Protein AF-A0A3M1PH53-F1 (afdb_monomer_lite)

Sequence (160 aa):
GQGLGVRGQAEAEQADSSFILHPSSLPSRTPRWRGITLLHELKHAGVPVAIASDNCRDPFYGFGDHDGLEVFTQGVRIAQLDAPYGDWSRVVTTTPADLMGLPDAGRIAPGLPADLILCKARYFSELLARPQGDRTVLRQGKPIDTTLPDYVELDDLLLK

Structure (mmCIF, N/CA/C/O backbone):
data_AF-A0A3M1PH53-F1
#
_entry.id   AF-A0A3M1PH53-F1
#
loop_
_atom_site.group_PDB
_atom_site.id
_atom_site.type_symbol
_atom_site.label_atom_id
_atom_site.label_alt_id
_atom_site.label_comp_id
_atom_site.label_asym_id
_atom_site.label_entity_id
_atom_site.label_seq_id
_atom_site.pdbx_PDB_ins_code
_atom_site.Cartn_x
_atom_site.Cartn_y
_atom_site.Cartn_z
_atom_site.occupancy
_atom_site.B_iso_or_equiv
_atom_site.auth_seq_id
_atom_site.auth_comp_id
_atom_site.auth_asym_id
_atom_site.auth_atom_id
_atom_site.pdbx_PDB_model_num
ATOM 1 N N . GLY A 1 1 ? 54.098 -38.939 -39.493 1.00 35.66 1 GLY A N 1
ATOM 2 C CA . GLY A 1 1 ? 53.786 -37.559 -39.096 1.00 35.66 1 GLY A CA 1
ATOM 3 C C . GLY A 1 1 ? 52.286 -37.409 -39.040 1.00 35.66 1 GLY A C 1
ATOM 4 O O . GLY A 1 1 ? 51.658 -37.845 -39.989 1.00 35.66 1 GLY A O 1
ATOM 5 N N . GLN A 1 2 ? 51.799 -36.800 -37.948 1.00 37.50 2 GLN A N 1
ATOM 6 C CA . GLN A 1 2 ? 50.425 -36.321 -37.683 1.00 37.50 2 GLN A CA 1
ATOM 7 C C . GLN A 1 2 ? 49.350 -37.431 -37.595 1.00 37.50 2 GLN A C 1
ATOM 9 O O . GLN A 1 2 ? 49.275 -38.285 -38.460 1.00 37.50 2 GLN A O 1
ATOM 14 N N . GLY A 1 3 ? 48.494 -37.549 -36.578 1.00 33.34 3 GLY A N 1
ATOM 15 C CA . GLY A 1 3 ? 48.138 -36.664 -35.468 1.00 33.34 3 GLY A CA 1
ATOM 16 C C . GLY A 1 3 ? 46.613 -36.720 -35.256 1.00 33.34 3 GLY A C 1
ATOM 17 O O . GLY A 1 3 ? 45.875 -36.464 -36.193 1.00 33.34 3 GLY A O 1
ATOM 18 N N . LEU A 1 4 ? 46.206 -37.112 -34.043 1.00 38.28 4 LEU A N 1
ATOM 19 C CA . LEU A 1 4 ? 44.900 -37.075 -33.349 1.00 38.28 4 LEU A CA 1
ATOM 20 C C . LEU A 1 4 ? 43.808 -36.109 -33.894 1.00 38.28 4 LEU A C 1
ATOM 22 O O . LEU A 1 4 ? 44.128 -35.052 -34.410 1.00 38.28 4 LEU A O 1
ATOM 26 N N . GLY A 1 5 ? 42.502 -36.313 -33.679 1.00 32.59 5 GLY A N 1
ATOM 27 C CA . GLY A 1 5 ? 41.834 -37.229 -32.759 1.00 32.59 5 GLY A CA 1
ATOM 28 C C . GLY A 1 5 ? 40.306 -37.058 -32.714 1.00 32.59 5 GLY A C 1
ATOM 29 O O . GLY A 1 5 ? 39.713 -36.243 -33.413 1.00 32.59 5 GLY A O 1
ATOM 30 N N . VAL A 1 6 ? 39.697 -37.880 -31.860 1.00 44.44 6 VAL A N 1
ATOM 31 C CA . VAL A 1 6 ? 38.268 -37.936 -31.527 1.00 44.44 6 VAL A CA 1
ATOM 32 C C . VAL A 1 6 ? 37.970 -36.986 -30.364 1.00 44.44 6 VAL A C 1
ATOM 34 O O . VAL A 1 6 ? 38.573 -37.159 -29.308 1.00 44.44 6 VAL A O 1
ATOM 37 N N . ARG A 1 7 ? 37.020 -36.053 -30.532 1.00 38.09 7 ARG A N 1
ATOM 38 C CA . ARG A 1 7 ? 36.151 -35.419 -29.505 1.00 38.09 7 ARG A CA 1
ATOM 39 C C . ARG A 1 7 ? 34.924 -34.889 -30.274 1.00 38.09 7 ARG A C 1
ATOM 41 O O . ARG A 1 7 ? 35.113 -34.296 -31.322 1.00 38.09 7 ARG A O 1
ATOM 48 N N . GLY A 1 8 ? 33.660 -35.140 -29.946 1.00 32.56 8 GLY A N 1
ATOM 49 C CA . GLY A 1 8 ? 33.058 -35.351 -28.641 1.00 32.56 8 GLY A CA 1
ATOM 50 C C . GLY A 1 8 ? 32.537 -34.014 -28.110 1.00 32.56 8 GLY A C 1
ATOM 51 O O . GLY A 1 8 ? 33.353 -33.178 -27.750 1.00 32.56 8 GLY A O 1
ATOM 52 N N . GLN A 1 9 ? 31.206 -33.922 -27.991 1.00 31.78 9 GLN A N 1
ATOM 53 C CA . GLN A 1 9 ? 30.419 -33.018 -27.133 1.00 31.78 9 GLN A CA 1
ATOM 54 C C . GLN A 1 9 ? 29.822 -31.740 -27.759 1.00 31.78 9 GLN A C 1
ATOM 56 O O . GLN A 1 9 ? 30.506 -30.780 -28.077 1.00 31.78 9 GLN A O 1
ATOM 61 N N . ALA A 1 10 ? 28.491 -31.809 -27.899 1.00 36.84 10 ALA A N 1
ATOM 62 C CA . ALA A 1 10 ? 27.471 -30.793 -27.636 1.00 36.84 10 ALA A CA 1
ATOM 63 C C . ALA A 1 10 ? 27.930 -29.333 -27.463 1.00 36.84 10 ALA A C 1
ATOM 65 O O . ALA A 1 10 ? 28.360 -28.932 -26.387 1.00 36.84 10 ALA A O 1
ATOM 66 N N . GLU A 1 11 ? 27.673 -28.510 -28.479 1.00 33.53 11 GLU A N 1
ATOM 67 C CA . GLU A 1 11 ? 27.513 -27.065 -28.317 1.00 33.53 11 GLU A CA 1
ATOM 68 C C . GLU A 1 11 ? 26.026 -26.765 -28.106 1.00 33.53 11 GLU A C 1
ATOM 70 O O . GLU A 1 11 ? 25.252 -26.582 -29.043 1.00 33.53 11 GLU A O 1
ATOM 75 N N . ALA A 1 12 ? 25.615 -26.775 -26.844 1.00 44.19 12 ALA A N 1
ATOM 76 C CA . ALA A 1 12 ? 24.339 -26.233 -26.403 1.00 44.19 12 ALA A CA 1
ATOM 77 C C . ALA A 1 12 ? 24.542 -25.562 -25.045 1.00 44.19 12 ALA A C 1
ATOM 79 O O . ALA A 1 12 ? 23.951 -25.981 -24.060 1.00 44.19 12 ALA A O 1
ATOM 80 N N . GLU A 1 13 ? 25.408 -24.550 -24.973 1.00 43.41 13 GLU A N 1
ATOM 81 C CA . GLU A 1 13 ? 25.485 -23.705 -23.781 1.00 43.41 13 GLU A CA 1
ATOM 82 C C . GLU A 1 13 ? 26.158 -22.362 -24.075 1.00 43.41 13 GLU A C 1
ATOM 84 O O . GLU A 1 13 ? 27.363 -22.194 -23.929 1.00 43.41 13 GLU A O 1
ATOM 89 N N . GLN A 1 14 ? 25.355 -21.379 -24.476 1.00 36.16 14 GLN A N 1
ATOM 90 C CA . GLN A 1 14 ? 25.604 -19.993 -24.087 1.00 36.16 14 GLN A CA 1
ATOM 91 C C . GLN A 1 14 ? 24.271 -19.239 -24.105 1.00 36.16 14 GLN A C 1
ATOM 93 O O . GLN A 1 14 ? 24.007 -18.389 -24.952 1.00 36.16 14 GLN A O 1
ATOM 98 N N . ALA A 1 15 ? 23.379 -19.612 -23.184 1.00 36.66 15 ALA A N 1
ATOM 99 C CA . ALA A 1 15 ? 22.303 -18.712 -22.804 1.00 36.66 15 ALA A CA 1
ATOM 100 C C . ALA A 1 15 ? 22.958 -17.512 -22.114 1.00 36.66 15 ALA A C 1
ATOM 102 O O . ALA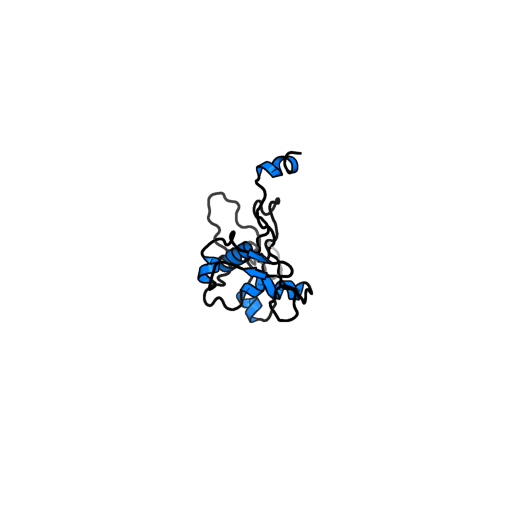 A 1 15 ? 23.683 -17.667 -21.133 1.00 36.66 15 ALA A O 1
ATOM 103 N N . ASP A 1 16 ? 22.757 -16.336 -22.696 1.00 39.97 16 ASP A N 1
ATOM 104 C CA . ASP A 1 16 ? 23.278 -15.066 -22.223 1.00 39.97 16 ASP A CA 1
ATOM 105 C C . ASP A 1 16 ? 22.851 -14.819 -20.765 1.00 39.97 16 ASP A C 1
ATOM 107 O O . ASP A 1 16 ? 21.712 -14.463 -20.460 1.00 39.97 16 ASP A O 1
ATOM 111 N N . SER A 1 17 ? 23.788 -15.033 -19.843 1.00 35.91 17 SER A N 1
ATOM 112 C CA . SER A 1 17 ? 23.636 -14.800 -18.406 1.00 35.91 17 SER A CA 1
ATOM 113 C C . SER A 1 17 ? 23.524 -13.309 -18.045 1.00 35.91 17 SER A C 1
ATOM 115 O O . SER A 1 17 ? 23.459 -12.971 -16.863 1.00 35.91 17 SER A O 1
ATOM 117 N N . SER A 1 18 ? 23.460 -12.405 -19.032 1.00 38.91 18 SER A N 1
ATOM 118 C CA . SER A 1 18 ? 23.143 -10.987 -18.824 1.00 38.91 18 SER A CA 1
ATOM 119 C C . SER A 1 18 ? 21.687 -10.735 -18.405 1.00 38.91 18 SER A C 1
ATOM 121 O O . SER A 1 18 ? 21.358 -9.636 -17.961 1.00 38.91 18 SER A O 1
ATOM 123 N N . PHE A 1 19 ? 20.816 -11.747 -18.479 1.00 39.31 19 PHE A N 1
ATOM 124 C CA . PHE A 1 19 ? 19.389 -11.592 -18.187 1.00 39.31 19 PHE A CA 1
ATOM 125 C C . PHE A 1 19 ? 19.052 -11.455 -16.687 1.00 39.31 19 PHE A C 1
ATOM 127 O O . PHE A 1 19 ? 17.947 -11.031 -16.358 1.00 39.31 19 PHE A O 1
ATOM 134 N N . ILE A 1 20 ? 19.968 -11.795 -15.765 1.00 44.81 20 ILE A N 1
ATOM 135 C CA . ILE A 1 20 ? 19.650 -11.876 -14.319 1.00 44.81 20 ILE A CA 1
ATOM 136 C C . ILE A 1 20 ? 20.510 -10.970 -13.416 1.00 44.81 20 ILE A C 1
ATOM 138 O O . ILE A 1 20 ? 20.215 -10.854 -12.230 1.00 44.81 20 ILE A O 1
ATOM 142 N N . LEU A 1 21 ? 21.508 -10.233 -13.915 1.00 38.97 21 LEU A N 1
ATOM 143 C CA . LEU A 1 21 ? 22.378 -9.442 -13.028 1.00 38.97 21 LEU A CA 1
ATOM 144 C C . LEU A 1 21 ? 22.401 -7.937 -13.343 1.00 38.97 21 LEU A C 1
ATOM 146 O O . LEU A 1 21 ? 22.989 -7.493 -14.322 1.00 38.97 21 LEU A O 1
ATOM 150 N N . HIS A 1 22 ? 21.835 -7.189 -12.386 1.00 45.12 22 HIS A N 1
ATOM 151 C CA . HIS A 1 22 ? 22.131 -5.804 -12.000 1.00 45.12 22 HIS A CA 1
ATOM 152 C C . HIS A 1 22 ? 21.752 -4.686 -13.004 1.00 45.12 22 HIS A C 1
ATOM 154 O O . HIS A 1 22 ? 22.420 -4.515 -14.026 1.00 45.12 22 HIS A O 1
ATOM 160 N N . PRO A 1 23 ? 20.769 -3.806 -12.702 1.00 51.25 23 PRO A N 1
ATOM 161 C CA . PRO A 1 23 ? 20.683 -2.525 -13.395 1.00 51.25 23 PRO A CA 1
ATOM 162 C C . PRO A 1 23 ? 21.978 -1.754 -13.117 1.00 51.25 23 PRO A C 1
ATOM 164 O O . PRO A 1 23 ? 22.344 -1.487 -11.975 1.00 51.25 23 PRO A O 1
ATOM 167 N N . SER A 1 24 ? 22.726 -1.482 -14.179 1.00 51.22 24 SER A N 1
ATOM 168 C CA . SER A 1 24 ? 24.026 -0.819 -14.166 1.00 51.22 24 SER A CA 1
ATOM 169 C C . SER A 1 24 ? 24.042 0.421 -13.263 1.00 51.22 24 SER A C 1
ATOM 171 O O . SER A 1 24 ? 23.353 1.395 -13.556 1.00 51.22 24 SER A O 1
ATOM 173 N N . SER A 1 25 ? 24.904 0.428 -12.246 1.00 51.78 25 SER A N 1
ATOM 174 C CA . SER A 1 25 ? 25.258 1.589 -11.413 1.00 51.78 25 SER A CA 1
ATOM 175 C C . SER A 1 25 ? 26.095 2.642 -12.160 1.00 51.78 25 SER A C 1
ATOM 177 O O . SER A 1 25 ? 26.820 3.424 -11.550 1.00 51.78 25 SER A O 1
ATOM 179 N N . LEU A 1 26 ? 26.029 2.673 -13.496 1.00 57.78 26 LEU A N 1
ATOM 180 C CA . LEU A 1 26 ? 26.752 3.654 -14.296 1.00 57.78 26 LEU A CA 1
ATOM 181 C C . LEU A 1 26 ? 26.057 5.015 -14.130 1.00 57.78 26 LEU A C 1
ATOM 183 O O . LEU A 1 26 ? 24.906 5.142 -14.555 1.00 57.78 26 LEU A O 1
ATOM 187 N N . PRO A 1 27 ? 26.730 6.037 -13.570 1.00 58.09 27 PRO A N 1
ATOM 188 C CA . PRO A 1 27 ? 26.114 7.279 -13.080 1.00 58.09 27 PRO A CA 1
ATOM 189 C C . PRO A 1 27 ? 25.571 8.225 -14.174 1.00 58.09 27 PRO A C 1
ATOM 191 O O . PRO A 1 27 ? 25.493 9.435 -13.984 1.00 58.09 27 PRO A O 1
ATOM 194 N N . SER A 1 28 ? 25.225 7.725 -15.364 1.00 74.38 28 SER A N 1
ATOM 195 C CA . SER A 1 28 ? 24.843 8.563 -16.515 1.00 74.38 28 SER A CA 1
ATOM 196 C C . SER A 1 28 ? 23.953 7.864 -17.547 1.00 74.38 28 SER A C 1
ATOM 198 O O . SER A 1 28 ? 23.834 8.340 -18.677 1.00 74.38 28 SER A O 1
ATOM 200 N N . ARG A 1 29 ? 23.343 6.719 -17.220 1.00 74.12 29 ARG A N 1
ATOM 201 C CA . ARG A 1 29 ? 22.420 6.035 -18.138 1.00 74.12 29 ARG A CA 1
ATOM 202 C C . ARG A 1 29 ? 21.089 5.795 -17.451 1.00 74.12 29 ARG A C 1
ATOM 204 O O . ARG A 1 29 ? 21.042 5.196 -16.385 1.00 74.12 29 ARG A O 1
ATOM 211 N N . THR A 1 30 ? 20.004 6.221 -18.091 1.00 72.62 30 THR A N 1
ATOM 212 C CA . THR A 1 30 ? 18.656 5.837 -17.674 1.00 72.62 30 THR A CA 1
ATOM 213 C C . THR A 1 30 ? 18.509 4.317 -17.810 1.00 72.62 30 THR A C 1
ATOM 215 O O . THR A 1 30 ? 18.771 3.788 -18.900 1.00 72.62 30 THR A O 1
ATOM 218 N N . PRO A 1 31 ? 18.100 3.599 -16.750 1.00 70.12 31 PRO A N 1
ATOM 219 C CA . PRO A 1 31 ? 17.782 2.180 -16.838 1.00 70.12 31 PRO A CA 1
ATOM 220 C C . PRO A 1 31 ? 16.728 1.923 -17.920 1.00 70.12 31 PRO A C 1
ATOM 222 O O . PRO A 1 31 ? 15.751 2.660 -18.041 1.00 70.12 31 PRO A O 1
ATOM 225 N N . ARG A 1 32 ? 16.945 0.889 -18.740 1.00 81.19 32 ARG A N 1
ATOM 226 C CA . ARG A 1 32 ? 16.065 0.567 -19.878 1.00 81.19 32 ARG A CA 1
ATOM 227 C C . ARG A 1 32 ? 14.970 -0.443 -19.541 1.00 81.19 32 ARG A C 1
ATOM 229 O O . ARG A 1 32 ? 13.940 -0.457 -20.205 1.00 81.19 32 ARG A O 1
ATOM 236 N N . TRP A 1 33 ? 15.193 -1.284 -18.536 1.00 86.69 33 TRP A N 1
ATOM 237 C CA . TRP A 1 33 ? 14.268 -2.332 -18.112 1.00 86.69 33 TRP A CA 1
ATOM 238 C C . TRP A 1 33 ? 13.643 -1.972 -16.762 1.00 86.69 33 TRP A C 1
ATOM 240 O O . TRP A 1 33 ? 14.324 -1.416 -15.904 1.00 86.69 33 TRP A O 1
ATOM 250 N N . ARG A 1 34 ? 12.349 -2.279 -16.581 1.00 89.44 34 ARG A N 1
ATOM 251 C CA . ARG A 1 34 ? 11.616 -1.989 -15.336 1.00 89.44 34 ARG A CA 1
ATOM 252 C C . ARG A 1 34 ? 11.936 -2.964 -14.198 1.00 89.44 34 ARG A C 1
ATOM 254 O O . ARG A 1 34 ? 11.792 -2.580 -13.048 1.00 89.44 34 ARG A O 1
ATOM 261 N N . GLY A 1 35 ? 12.358 -4.194 -14.508 1.00 91.56 35 GLY A N 1
ATOM 262 C CA . GLY A 1 35 ? 12.846 -5.155 -13.508 1.00 91.56 35 GLY A CA 1
ATOM 263 C C . GLY A 1 35 ? 11.794 -5.744 -12.557 1.00 91.56 35 GLY A C 1
ATOM 264 O O . GLY A 1 35 ? 12.164 -6.260 -11.512 1.00 91.56 35 GLY A O 1
ATOM 265 N N . ILE A 1 36 ? 10.501 -5.676 -12.893 1.00 95.19 36 ILE A N 1
ATOM 266 C CA . ILE A 1 36 ? 9.416 -6.291 -12.107 1.00 95.19 36 ILE A CA 1
ATOM 267 C C . ILE A 1 36 ? 8.936 -7.607 -12.730 1.00 95.19 36 ILE A C 1
ATOM 269 O O . ILE A 1 36 ? 9.156 -7.860 -13.915 1.00 95.19 36 ILE A O 1
ATOM 273 N N . THR A 1 37 ? 8.254 -8.431 -11.931 1.00 95.62 37 THR A N 1
ATOM 274 C CA . THR A 1 37 ? 7.674 -9.707 -12.382 1.00 95.62 37 THR A CA 1
ATOM 275 C C . THR A 1 37 ? 6.433 -9.526 -13.279 1.00 95.62 37 THR A C 1
ATOM 277 O O . THR A 1 37 ? 5.941 -8.416 -13.484 1.00 95.62 37 THR A O 1
ATOM 280 N N . LEU A 1 38 ? 5.920 -10.635 -13.815 1.00 96.25 38 LEU A N 1
ATOM 281 C CA . LEU A 1 38 ? 4.835 -10.714 -14.802 1.00 96.25 38 LEU A CA 1
ATOM 282 C C . LEU A 1 38 ? 3.437 -10.637 -14.149 1.00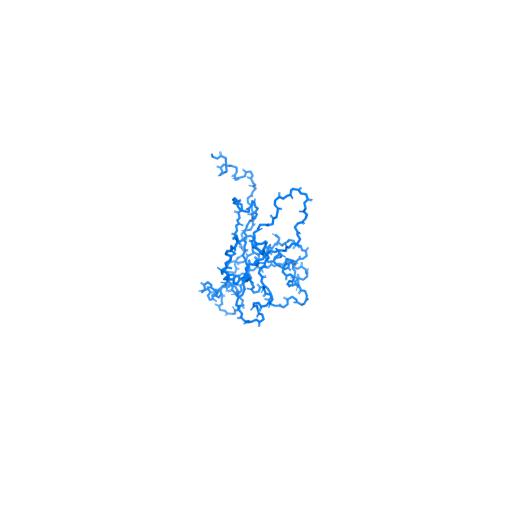 96.25 38 LEU A C 1
ATOM 284 O O . LEU A 1 38 ? 2.712 -11.631 -14.079 1.00 96.25 38 LEU A O 1
ATOM 288 N N . LEU A 1 39 ? 3.066 -9.474 -13.596 1.00 96.25 39 LEU A N 1
ATOM 289 C CA . LEU A 1 39 ? 1.824 -9.319 -12.815 1.00 96.25 39 LEU A CA 1
ATOM 290 C C . LEU A 1 39 ? 0.556 -9.664 -13.617 1.00 96.25 39 LEU A C 1
ATOM 292 O O . LEU A 1 39 ? -0.330 -10.338 -13.088 1.00 96.25 39 LEU A O 1
ATOM 296 N N . HIS A 1 40 ? 0.450 -9.198 -14.866 1.00 95.00 40 HIS A N 1
ATOM 297 C CA . HIS A 1 40 ? -0.733 -9.422 -15.709 1.00 95.00 40 HIS A CA 1
ATOM 298 C C . HIS A 1 40 ? -0.901 -10.902 -16.051 1.00 95.00 40 HIS A C 1
ATOM 300 O O . HIS A 1 40 ? -1.998 -11.446 -15.937 1.00 95.00 40 HIS A O 1
ATOM 306 N N . GLU A 1 41 ? 0.191 -11.563 -16.414 1.00 97.19 41 GLU A N 1
ATOM 307 C CA . GLU A 1 41 ? 0.232 -12.968 -16.801 1.00 97.19 41 GLU A CA 1
ATOM 308 C C . GLU A 1 41 ? -0.078 -13.879 -15.614 1.00 97.19 41 GLU A C 1
ATOM 310 O O . GLU A 1 41 ? -0.902 -14.785 -15.735 1.00 97.19 41 GLU A O 1
ATOM 315 N N . LEU A 1 42 ? 0.517 -13.606 -14.448 1.00 97.88 42 LEU A N 1
ATOM 316 C CA . LEU A 1 42 ? 0.238 -14.346 -13.216 1.00 97.88 42 LEU A CA 1
ATOM 317 C C . LEU A 1 42 ? -1.237 -14.226 -12.825 1.00 97.88 42 LEU A C 1
ATOM 319 O O . LEU A 1 42 ? -1.891 -15.236 -12.561 1.00 97.88 42 LEU A O 1
ATOM 323 N N . LYS A 1 43 ? -1.789 -13.009 -12.866 1.00 94.69 43 LYS A N 1
ATOM 324 C CA . LYS A 1 43 ? -3.209 -12.785 -12.590 1.00 94.69 43 LYS A CA 1
ATOM 325 C C . LYS A 1 43 ? -4.110 -13.488 -13.608 1.00 94.69 43 LYS A C 1
ATOM 327 O O . LYS A 1 43 ? -5.103 -14.092 -13.211 1.00 94.69 43 LYS A O 1
ATOM 332 N N . HIS A 1 44 ? -3.769 -13.451 -14.898 1.00 95.25 44 HIS A N 1
ATOM 333 C CA . HIS A 1 44 ? -4.512 -14.157 -15.948 1.00 95.25 44 HIS A CA 1
ATOM 334 C C . HIS A 1 44 ? -4.481 -15.681 -15.755 1.00 95.25 44 HIS A C 1
ATOM 336 O O . HIS A 1 44 ? -5.480 -16.353 -15.999 1.00 95.25 44 HIS A O 1
ATOM 342 N N . ALA A 1 45 ? -3.369 -16.216 -15.248 1.00 98.12 45 ALA A N 1
ATOM 343 C CA . ALA A 1 45 ? -3.221 -17.622 -14.884 1.00 98.12 45 ALA A CA 1
ATOM 344 C C . ALA A 1 45 ? -3.910 -18.002 -13.555 1.00 98.12 45 ALA A C 1
ATOM 346 O O . ALA A 1 45 ? -3.838 -19.157 -13.139 1.00 98.12 45 ALA A O 1
ATOM 347 N N . GLY A 1 46 ? -4.568 -17.057 -12.874 1.00 96.88 46 GLY A N 1
ATOM 348 C CA . GLY A 1 46 ? -5.240 -17.295 -11.595 1.00 96.88 46 GLY A CA 1
ATOM 349 C C . GLY A 1 46 ? -4.296 -17.377 -10.391 1.00 96.88 46 GLY A C 1
ATOM 350 O O . GLY A 1 46 ? -4.712 -17.826 -9.324 1.00 96.88 46 GLY A O 1
ATOM 351 N N . VAL A 1 47 ? -3.041 -16.945 -10.535 1.00 98.19 47 VAL A N 1
ATOM 352 C CA . VAL A 1 47 ? -2.077 -16.890 -9.432 1.00 98.19 47 VAL A CA 1
ATOM 353 C C . VAL A 1 47 ? -2.320 -15.617 -8.610 1.00 98.19 47 VAL A C 1
ATOM 355 O O . VAL A 1 47 ? -2.325 -14.521 -9.178 1.00 98.19 47 VAL A O 1
ATOM 358 N N . PRO A 1 48 ? -2.505 -15.715 -7.278 1.00 97.69 48 PRO A N 1
ATOM 359 C CA . PRO A 1 48 ? -2.607 -14.539 -6.421 1.00 97.69 48 PRO A CA 1
ATOM 360 C C . PRO A 1 48 ? -1.340 -13.679 -6.493 1.00 97.69 48 PRO A C 1
ATOM 362 O O . PRO A 1 48 ? -0.230 -14.181 -6.333 1.00 97.69 48 PRO A O 1
ATOM 365 N N . VAL A 1 49 ? -1.513 -12.372 -6.697 1.00 97.50 49 VAL A N 1
ATOM 366 C CA . VAL A 1 49 ? -0.417 -11.395 -6.773 1.00 97.50 49 VAL A CA 1
ATOM 367 C C . VAL A 1 49 ? -0.595 -10.288 -5.737 1.00 97.50 49 VAL A C 1
ATOM 369 O O . VAL A 1 49 ? -1.697 -9.767 -5.54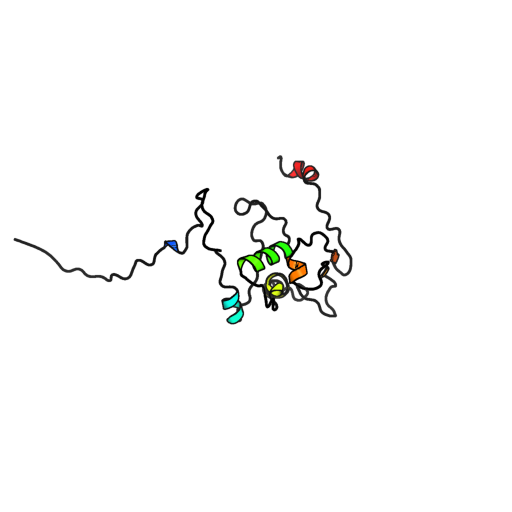9 1.00 97.50 49 VAL A O 1
ATOM 372 N N . ALA A 1 50 ? 0.504 -9.918 -5.084 1.00 98.00 50 ALA A N 1
ATOM 373 C CA . ALA A 1 50 ? 0.569 -8.828 -4.119 1.00 98.00 50 ALA A CA 1
ATOM 374 C C . ALA A 1 50 ? 1.789 -7.935 -4.391 1.00 98.00 50 ALA A C 1
ATOM 376 O O . ALA A 1 50 ? 2.783 -8.398 -4.952 1.00 98.00 50 ALA A O 1
ATOM 377 N N . ILE A 1 51 ? 1.700 -6.662 -4.003 1.00 97.56 51 ILE A N 1
ATOM 378 C CA . ILE A 1 51 ? 2.798 -5.685 -4.078 1.00 97.56 51 ILE A CA 1
ATOM 379 C C . ILE A 1 51 ? 3.077 -5.184 -2.658 1.00 97.56 51 ILE A C 1
ATOM 381 O O . ILE A 1 51 ? 2.141 -4.907 -1.910 1.00 97.56 51 ILE A O 1
ATOM 385 N N . ALA A 1 52 ? 4.352 -5.059 -2.294 1.00 95.81 52 ALA A N 1
ATOM 386 C CA . ALA A 1 52 ? 4.804 -4.573 -0.993 1.00 95.81 52 ALA A CA 1
ATOM 387 C C . ALA A 1 52 ? 5.932 -3.542 -1.163 1.00 95.81 52 ALA A C 1
ATOM 389 O O . ALA A 1 52 ? 6.549 -3.481 -2.225 1.00 95.81 52 ALA A O 1
ATOM 390 N N . SER A 1 53 ? 6.195 -2.744 -0.122 1.00 93.75 53 SER A N 1
ATOM 391 C CA . SER A 1 53 ? 7.320 -1.793 -0.098 1.00 93.75 53 SER A CA 1
ATOM 392 C C . SER A 1 53 ? 8.682 -2.482 -0.100 1.00 93.75 53 SER A C 1
ATOM 394 O O . SER A 1 53 ? 9.656 -1.883 -0.533 1.00 93.75 53 SER A O 1
ATOM 396 N N . ASP A 1 54 ? 8.734 -3.720 0.402 1.00 93.62 54 ASP A N 1
ATOM 397 C CA . ASP A 1 54 ? 9.962 -4.427 0.764 1.00 93.62 54 ASP A CA 1
ATOM 398 C C . ASP A 1 54 ? 10.735 -3.658 1.849 1.00 93.62 54 ASP A C 1
ATOM 400 O O . ASP A 1 54 ? 10.353 -3.688 3.023 1.00 93.62 54 ASP A O 1
ATOM 404 N N . ASN A 1 55 ? 11.738 -2.883 1.450 1.00 92.56 55 ASN A N 1
ATOM 405 C CA . ASN A 1 55 ? 12.636 -2.148 2.327 1.00 92.56 55 ASN A CA 1
ATOM 406 C C . ASN A 1 55 ? 12.146 -0.717 2.606 1.00 92.56 55 ASN A C 1
ATOM 408 O O . ASN A 1 55 ? 11.473 -0.087 1.792 1.00 92.56 55 ASN A O 1
ATOM 412 N N . CYS A 1 56 ? 12.516 -0.174 3.764 1.00 91.94 56 CYS A N 1
ATOM 413 C CA . CYS A 1 56 ? 12.226 1.207 4.139 1.00 91.94 56 CYS A CA 1
ATOM 414 C C . CYS A 1 56 ? 13.422 1.775 4.901 1.00 91.94 56 CYS A C 1
ATOM 416 O O . CYS A 1 56 ? 13.757 1.284 5.980 1.00 91.94 56 CYS A O 1
ATOM 418 N N . ARG A 1 57 ? 14.059 2.798 4.324 1.00 89.62 57 ARG A N 1
ATOM 419 C CA . ARG A 1 57 ? 15.225 3.503 4.878 1.00 89.62 57 ARG A CA 1
ATOM 420 C C . ARG A 1 57 ? 16.332 2.567 5.380 1.00 89.62 57 ARG A C 1
ATOM 422 O O . ARG A 1 57 ? 16.842 2.731 6.487 1.00 89.62 57 ARG A O 1
ATOM 429 N N . ASP A 1 58 ? 16.731 1.617 4.542 1.00 89.50 58 ASP A N 1
ATOM 430 C CA . ASP A 1 58 ? 17.791 0.649 4.834 1.00 89.50 58 ASP A CA 1
ATOM 431 C C . ASP A 1 58 ? 18.891 0.641 3.740 1.00 89.50 58 ASP A C 1
ATOM 433 O O . ASP A 1 58 ? 18.818 1.430 2.791 1.00 89.50 58 ASP A O 1
ATOM 437 N N . PRO A 1 59 ? 19.944 -0.200 3.849 1.00 92.19 59 PRO A N 1
ATOM 438 C CA . PRO A 1 59 ? 21.036 -0.239 2.870 1.00 92.19 59 PRO A CA 1
ATOM 439 C C . PRO A 1 59 ? 20.639 -0.584 1.424 1.00 92.19 59 PRO A C 1
ATOM 441 O O . PRO A 1 59 ? 21.428 -0.321 0.515 1.00 92.19 59 PRO A O 1
ATOM 444 N N . PHE A 1 60 ? 19.465 -1.179 1.196 1.00 90.31 60 PHE A N 1
ATOM 445 C CA . PHE A 1 60 ? 18.966 -1.553 -0.131 1.00 90.31 60 PHE A CA 1
ATOM 446 C C . PHE A 1 60 ? 17.998 -0.508 -0.693 1.00 90.31 60 PHE A C 1
ATOM 448 O O . PHE A 1 60 ? 17.982 -0.275 -1.905 1.00 90.31 60 PHE A O 1
ATOM 455 N N . TYR A 1 61 ? 17.235 0.160 0.177 1.00 90.38 61 TYR A N 1
ATOM 456 C CA . TYR A 1 61 ? 16.314 1.231 -0.196 1.00 90.38 61 TYR A CA 1
ATOM 457 C C . TYR A 1 61 ? 16.353 2.371 0.827 1.00 90.38 61 TYR A C 1
ATOM 459 O O . TYR A 1 61 ? 15.727 2.320 1.882 1.00 90.38 61 TYR A O 1
ATOM 467 N N . GLY A 1 62 ? 17.075 3.445 0.495 1.00 89.56 62 GLY A N 1
ATOM 468 C CA . GLY A 1 62 ? 17.309 4.582 1.396 1.00 89.56 62 GLY A CA 1
ATOM 469 C C . GLY A 1 62 ? 16.106 5.505 1.641 1.00 89.56 62 GLY A C 1
ATOM 470 O O . GLY A 1 62 ? 16.268 6.541 2.284 1.00 89.56 62 GLY A O 1
ATOM 471 N N . PHE A 1 63 ? 14.919 5.168 1.131 1.00 90.25 63 PHE A N 1
ATOM 472 C CA . PHE A 1 63 ? 13.708 5.994 1.198 1.00 90.25 63 PHE A CA 1
ATOM 473 C C . PHE A 1 63 ? 12.522 5.198 1.769 1.00 90.25 63 PHE A C 1
ATOM 475 O O . PHE A 1 63 ? 12.676 4.037 2.140 1.00 90.25 63 PHE A O 1
ATOM 482 N N . GLY A 1 64 ? 11.344 5.823 1.831 1.00 87.81 64 GLY A N 1
ATOM 483 C CA . GLY A 1 64 ? 10.089 5.191 2.247 1.00 87.81 64 GLY A CA 1
ATOM 484 C C . GLY A 1 64 ? 9.620 5.585 3.648 1.00 87.81 64 GLY A C 1
ATOM 485 O O . GLY A 1 64 ? 10.409 6.006 4.497 1.00 87.81 64 GLY A O 1
ATOM 486 N N . ASP A 1 65 ? 8.312 5.449 3.863 1.00 88.81 65 ASP A N 1
ATOM 487 C CA . ASP A 1 65 ? 7.606 5.734 5.120 1.00 88.81 65 ASP A CA 1
ATOM 488 C C . ASP A 1 65 ? 6.516 4.686 5.447 1.00 88.81 65 ASP A C 1
ATOM 490 O O . ASP A 1 65 ? 5.670 4.899 6.314 1.00 88.81 65 ASP A O 1
ATOM 494 N N . HIS A 1 66 ? 6.553 3.534 4.766 1.00 91.69 66 HIS A N 1
ATOM 495 C CA . HIS A 1 66 ? 5.563 2.453 4.850 1.00 91.69 66 HIS A CA 1
ATOM 496 C C . HIS A 1 66 ? 4.144 2.803 4.350 1.00 91.69 66 HIS A C 1
ATOM 498 O O . HIS A 1 66 ? 3.183 2.103 4.692 1.00 91.69 66 HIS A O 1
ATOM 504 N N . ASP A 1 67 ? 3.973 3.822 3.500 1.00 93.50 67 ASP A N 1
ATOM 505 C CA . ASP A 1 67 ? 2.675 4.120 2.885 1.00 93.50 67 ASP A CA 1
ATOM 506 C C . ASP A 1 67 ? 2.295 3.112 1.776 1.00 93.50 67 ASP A C 1
ATOM 508 O O . ASP A 1 67 ? 2.732 3.181 0.625 1.00 93.50 67 ASP A O 1
ATOM 512 N N . GLY A 1 68 ? 1.392 2.182 2.097 1.00 94.62 68 GLY A N 1
ATOM 513 C CA . GLY A 1 68 ? 0.883 1.193 1.138 1.00 94.62 68 GLY A CA 1
ATOM 514 C C . GLY A 1 68 ? 0.152 1.787 -0.079 1.00 94.62 68 GLY A C 1
ATOM 515 O O . GLY A 1 68 ? 0.127 1.161 -1.144 1.00 94.62 68 GLY A O 1
ATOM 516 N N . LEU A 1 69 ? -0.423 2.991 0.027 1.00 95.56 69 LEU A N 1
ATOM 517 C CA . LEU A 1 69 ? -1.046 3.666 -1.117 1.00 95.56 69 LEU A CA 1
ATOM 518 C C . LEU A 1 69 ? 0.011 4.264 -2.054 1.00 95.56 69 LEU A C 1
ATOM 520 O O . LEU A 1 69 ? -0.191 4.280 -3.275 1.00 95.56 69 LEU A O 1
ATOM 524 N N . GLU A 1 70 ? 1.146 4.708 -1.512 1.00 95.00 70 GLU A N 1
ATOM 525 C CA . GLU A 1 70 ? 2.300 5.085 -2.327 1.00 95.00 70 GLU A CA 1
ATOM 526 C C . GLU A 1 70 ? 2.819 3.869 -3.101 1.00 95.00 70 GLU A C 1
ATOM 528 O O . GLU A 1 70 ? 2.930 3.928 -4.329 1.00 95.00 70 GLU A O 1
ATOM 533 N N . VAL A 1 71 ? 3.028 2.743 -2.410 1.00 96.25 71 VAL A N 1
ATOM 534 C CA . VAL A 1 71 ? 3.459 1.469 -3.014 1.00 96.25 71 VAL A CA 1
ATOM 535 C C . VAL A 1 71 ? 2.524 1.056 -4.153 1.00 96.25 71 VAL A C 1
ATOM 537 O O . VAL A 1 71 ? 2.978 0.729 -5.252 1.00 96.25 71 VAL A O 1
ATOM 540 N N . PHE A 1 72 ? 1.208 1.130 -3.936 1.00 96.38 72 PHE A N 1
ATOM 541 C CA . PHE A 1 72 ? 0.229 0.857 -4.988 1.00 96.38 72 PHE A CA 1
ATOM 542 C C . PHE A 1 72 ? 0.361 1.822 -6.169 1.00 96.38 72 PHE A C 1
ATOM 544 O O . PHE A 1 72 ? 0.368 1.393 -7.322 1.00 96.38 72 PHE A O 1
ATOM 551 N N . THR A 1 73 ? 0.505 3.119 -5.900 1.00 95.94 73 THR A N 1
ATOM 552 C CA . THR A 1 73 ? 0.639 4.148 -6.940 1.00 95.94 73 THR A CA 1
ATOM 553 C C . THR A 1 73 ? 1.882 3.925 -7.801 1.00 95.94 73 THR A C 1
ATOM 555 O O . THR A 1 73 ? 1.814 4.033 -9.030 1.00 95.94 73 THR A O 1
ATOM 558 N N . GLN A 1 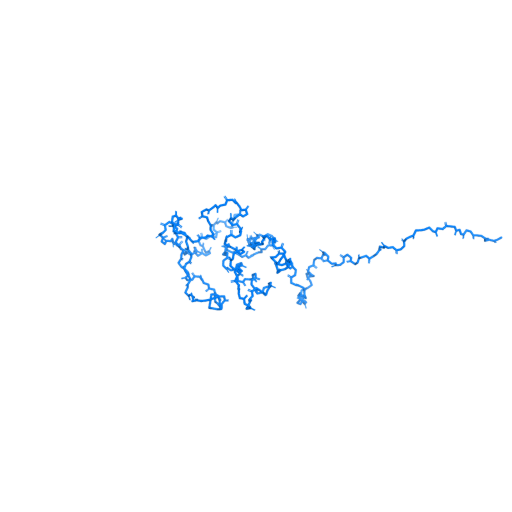74 ? 3.013 3.587 -7.179 1.00 95.31 74 GLN A N 1
ATOM 559 C CA . GLN A 1 74 ? 4.239 3.229 -7.887 1.00 95.31 74 GLN A CA 1
ATOM 560 C C . GLN A 1 74 ? 4.042 1.939 -8.697 1.00 95.31 74 GLN A C 1
ATOM 562 O O . GLN A 1 74 ? 4.334 1.921 -9.895 1.00 95.31 74 GLN A O 1
ATOM 567 N N . GLY A 1 75 ? 3.455 0.903 -8.090 1.00 95.81 75 GLY A N 1
ATOM 568 C CA . GLY A 1 75 ? 3.133 -0.364 -8.747 1.00 95.81 75 GLY A CA 1
ATOM 569 C C . GLY A 1 75 ? 2.274 -0.187 -10.000 1.00 95.81 75 GLY A C 1
ATOM 570 O O . GLY A 1 75 ? 2.609 -0.732 -11.050 1.00 95.81 75 GLY A O 1
ATOM 571 N N . VAL A 1 76 ? 1.231 0.648 -9.940 1.00 95.88 76 VAL A N 1
ATOM 572 C CA . VAL A 1 76 ? 0.377 0.957 -11.099 1.00 95.88 76 VAL A CA 1
ATOM 573 C C . VAL A 1 76 ? 1.186 1.548 -12.253 1.00 95.88 76 VAL A C 1
ATOM 575 O O . VAL A 1 76 ? 1.018 1.123 -13.394 1.00 95.88 76 VAL A O 1
ATOM 578 N N . ARG A 1 77 ? 2.087 2.495 -11.973 1.00 93.75 77 ARG A N 1
ATOM 579 C CA . ARG A 1 77 ? 2.895 3.173 -13.003 1.00 93.75 77 ARG A CA 1
ATOM 580 C C . ARG A 1 77 ? 3.960 2.255 -13.602 1.00 93.75 77 ARG A C 1
ATOM 582 O O . ARG A 1 77 ? 4.196 2.291 -14.808 1.00 93.75 77 ARG A O 1
ATOM 589 N N . ILE A 1 78 ? 4.607 1.445 -12.767 1.00 94.88 78 ILE A N 1
ATOM 590 C CA . ILE A 1 78 ? 5.688 0.545 -13.186 1.00 94.88 78 ILE A CA 1
ATOM 591 C C . ILE A 1 78 ? 5.113 -0.645 -13.966 1.00 94.88 78 ILE A C 1
ATOM 593 O O . ILE A 1 78 ? 5.626 -0.985 -15.032 1.00 94.88 78 ILE A O 1
ATOM 597 N N . ALA A 1 79 ? 4.033 -1.251 -13.471 1.00 95.00 79 ALA A N 1
ATOM 598 C CA . ALA A 1 79 ? 3.430 -2.448 -14.052 1.00 95.00 79 ALA A CA 1
ATOM 599 C C . ALA A 1 79 ? 2.297 -2.170 -15.051 1.00 95.00 79 ALA A C 1
ATOM 601 O O . ALA A 1 79 ? 1.734 -3.118 -15.593 1.00 95.00 79 ALA A O 1
ATOM 602 N N . GLN A 1 80 ? 1.986 -0.897 -15.328 1.00 93.69 80 GLN A N 1
ATOM 603 C CA . GLN A 1 80 ? 0.920 -0.491 -16.254 1.00 93.69 80 GLN A CA 1
ATOM 604 C C . GLN A 1 80 ? -0.413 -1.150 -15.868 1.00 93.69 80 GLN A C 1
ATOM 606 O O . GLN A 1 80 ? -1.033 -1.881 -16.640 1.00 93.69 80 GLN A O 1
ATOM 611 N N . LEU A 1 81 ? -0.798 -0.956 -14.603 1.00 93.50 81 LEU A N 1
ATOM 612 C CA . LEU A 1 81 ? -2.047 -1.473 -14.020 1.00 93.50 81 LEU A CA 1
ATOM 613 C C . LEU A 1 81 ? -3.189 -0.447 -14.136 1.00 93.50 81 LEU A C 1
ATOM 615 O O . LEU A 1 81 ? -4.139 -0.452 -13.349 1.00 93.50 81 LEU A O 1
ATOM 619 N N . ASP A 1 82 ? -3.038 0.494 -15.063 1.00 81.62 82 ASP A N 1
ATOM 620 C CA . ASP A 1 82 ? -3.991 1.542 -15.385 1.00 81.62 82 ASP A CA 1
ATOM 621 C C . ASP A 1 82 ? -5.004 1.076 -16.452 1.00 81.62 82 ASP A C 1
ATOM 623 O O . ASP A 1 82 ? -5.241 -0.117 -16.607 1.00 81.62 82 ASP A O 1
ATOM 627 N N . ALA A 1 83 ? -5.714 2.006 -17.095 1.00 80.25 83 ALA A N 1
ATOM 628 C CA . ALA A 1 83 ? -7.001 1.770 -17.755 1.00 80.25 83 ALA A CA 1
ATOM 629 C C . ALA A 1 83 ? -7.079 0.497 -18.652 1.00 80.25 83 ALA A C 1
ATOM 631 O O . ALA A 1 83 ? -6.308 0.378 -19.603 1.00 80.25 83 ALA A O 1
ATOM 632 N N . PRO A 1 84 ? -8.076 -0.395 -18.442 1.00 82.44 84 PRO A N 1
ATOM 633 C CA . PRO A 1 84 ? -9.061 -0.363 -17.360 1.00 82.44 84 PRO A CA 1
ATOM 634 C C . PRO A 1 84 ? -8.428 -0.746 -16.011 1.00 82.44 84 PRO A C 1
ATOM 636 O O . PRO A 1 84 ? -7.844 -1.813 -15.875 1.00 82.44 84 PRO A O 1
ATOM 639 N N . TYR A 1 85 ? -8.640 0.085 -14.980 1.00 82.44 85 TYR A N 1
ATOM 640 C CA . TYR A 1 85 ? -8.069 -0.117 -13.635 1.00 82.44 85 TYR A CA 1
ATOM 641 C C . TYR A 1 85 ? -8.429 -1.468 -12.989 1.00 82.44 85 TYR A C 1
ATOM 643 O O . TYR A 1 85 ? -7.730 -1.929 -12.086 1.00 82.44 85 TYR A O 1
ATOM 651 N N . GLY A 1 86 ? -9.518 -2.103 -13.440 1.00 88.31 86 GLY A N 1
ATOM 652 C CA . GLY A 1 86 ? -9.969 -3.401 -12.951 1.00 88.31 86 GLY A CA 1
ATOM 653 C C . GLY A 1 86 ? -10.077 -3.438 -11.425 1.00 88.31 86 GLY A C 1
ATOM 654 O O . GLY A 1 86 ? -10.538 -2.493 -10.789 1.00 88.31 86 GLY A O 1
ATOM 655 N N . ASP A 1 87 ? -9.620 -4.538 -10.845 1.00 93.19 87 ASP A N 1
ATOM 656 C CA . ASP A 1 87 ? -9.552 -4.803 -9.409 1.00 93.19 87 ASP A CA 1
ATOM 657 C C . ASP A 1 87 ? -8.102 -4.789 -8.886 1.00 93.19 87 ASP A C 1
ATOM 659 O O . ASP A 1 87 ? -7.780 -5.450 -7.898 1.00 93.19 87 ASP A O 1
ATOM 663 N N . TRP A 1 88 ? -7.200 -4.043 -9.534 1.00 95.88 88 TRP A N 1
ATOM 664 C CA . TRP A 1 88 ? -5.784 -4.009 -9.150 1.00 95.88 88 TRP A CA 1
ATOM 665 C C . TRP A 1 88 ? -5.535 -3.497 -7.729 1.00 95.88 88 TRP A C 1
ATOM 667 O O . TRP A 1 88 ? -4.527 -3.867 -7.141 1.00 95.88 88 TRP A O 1
ATOM 677 N N . SER A 1 89 ? -6.464 -2.763 -7.110 1.00 94.94 89 SER A N 1
ATOM 678 C CA . SER A 1 89 ? -6.374 -2.406 -5.683 1.00 94.94 89 SER A CA 1
ATOM 679 C C . SER A 1 89 ? -6.271 -3.621 -4.751 1.00 94.94 89 SER A C 1
ATOM 681 O O . SER A 1 89 ? -5.740 -3.504 -3.644 1.00 94.94 89 SER A O 1
ATOM 683 N N . ARG A 1 90 ? -6.722 -4.806 -5.187 1.00 96.50 90 ARG A N 1
ATOM 684 C CA . ARG A 1 90 ? -6.624 -6.057 -4.418 1.00 96.50 90 ARG A CA 1
ATOM 685 C C . ARG A 1 90 ? -5.187 -6.452 -4.098 1.00 96.50 90 ARG A C 1
ATOM 687 O O . ARG A 1 90 ? -4.971 -7.064 -3.057 1.00 96.50 90 ARG A O 1
ATOM 694 N N . VAL A 1 91 ? -4.211 -6.063 -4.924 1.00 97.31 91 VAL A N 1
ATOM 695 C CA . VAL A 1 91 ? -2.794 -6.436 -4.738 1.00 97.31 91 VAL A CA 1
ATOM 696 C C . VAL A 1 91 ? -2.147 -5.802 -3.506 1.00 97.31 91 VAL A C 1
ATOM 698 O O . VAL A 1 91 ? -1.108 -6.275 -3.061 1.00 97.31 91 VAL A O 1
ATOM 701 N N . VAL A 1 92 ? -2.771 -4.768 -2.938 1.00 97.12 92 VAL A N 1
ATOM 702 C CA . VAL A 1 92 ? -2.358 -4.126 -1.678 1.00 97.12 92 VAL A CA 1
ATOM 703 C C . VAL A 1 92 ? -3.448 -4.185 -0.597 1.00 97.12 92 VAL A C 1
ATOM 705 O O . VAL A 1 92 ? -3.306 -3.576 0.456 1.00 97.12 92 VAL A O 1
ATOM 708 N N . THR A 1 93 ? -4.560 -4.889 -0.848 1.00 97.19 93 THR A N 1
ATOM 709 C CA . THR A 1 93 ? -5.694 -4.991 0.090 1.00 97.19 93 THR A CA 1
ATOM 710 C C . THR A 1 93 ? -6.083 -6.447 0.345 1.00 97.19 93 THR A C 1
ATOM 712 O O . THR A 1 93 ? -5.522 -7.087 1.231 1.00 97.19 93 THR A O 1
ATOM 715 N N . THR A 1 94 ? -7.035 -6.995 -0.413 1.00 97.69 94 THR A N 1
ATOM 716 C CA . THR A 1 94 ? -7.620 -8.314 -0.134 1.00 97.69 94 THR A CA 1
ATOM 717 C C . THR A 1 94 ? -6.642 -9.458 -0.388 1.00 97.69 94 THR A C 1
ATOM 719 O O . THR A 1 94 ? -6.567 -10.369 0.427 1.00 97.69 94 THR A O 1
ATOM 722 N N . THR A 1 95 ? -5.863 -9.414 -1.475 1.00 98.06 95 THR A N 1
ATOM 723 C CA . THR A 1 95 ? -4.943 -10.506 -1.825 1.00 98.06 95 THR A CA 1
ATOM 724 C C . THR A 1 95 ? -3.868 -10.748 -0.758 1.00 98.06 95 THR A C 1
ATOM 726 O O . THR A 1 95 ? -3.742 -11.892 -0.324 1.00 98.06 95 THR A O 1
ATOM 729 N N . PRO A 1 96 ? -3.110 -9.738 -0.274 1.00 98.06 96 PRO A N 1
ATOM 730 C CA . PRO A 1 96 ? -2.161 -9.971 0.814 1.00 98.06 96 PRO A CA 1
ATOM 731 C C . PRO A 1 96 ? -2.852 -10.403 2.116 1.00 98.06 96 PRO A C 1
ATOM 733 O O . PRO A 1 96 ? -2.317 -11.257 2.816 1.00 98.06 96 PRO A O 1
ATOM 736 N N . ALA A 1 97 ? -4.057 -9.903 2.419 1.00 97.94 97 ALA A N 1
ATOM 737 C CA . ALA A 1 97 ? -4.817 -10.367 3.582 1.00 97.94 97 ALA A CA 1
ATOM 738 C C . ALA A 1 97 ? -5.181 -11.861 3.484 1.00 97.94 97 ALA A C 1
ATOM 740 O O . ALA A 1 97 ? -5.011 -12.592 4.458 1.00 97.94 97 ALA A O 1
ATOM 741 N N . ASP A 1 98 ? -5.619 -12.329 2.310 1.00 98.00 98 ASP A N 1
ATOM 742 C CA . ASP A 1 98 ? -5.896 -13.749 2.057 1.00 98.00 98 ASP A CA 1
ATOM 743 C C . ASP A 1 98 ? -4.615 -14.596 2.199 1.00 98.00 98 ASP A C 1
ATOM 745 O O . ASP A 1 98 ? -4.629 -15.622 2.878 1.00 98.00 98 ASP A O 1
ATOM 749 N N . LEU A 1 99 ? -3.491 -14.142 1.626 1.00 98.00 99 LEU A N 1
ATOM 750 C CA . LEU A 1 99 ? -2.193 -14.833 1.706 1.00 98.00 99 LEU A CA 1
ATOM 751 C C . LEU A 1 99 ? -1.652 -14.933 3.141 1.00 98.00 99 LEU A C 1
ATOM 753 O O . LEU A 1 99 ? -0.995 -15.914 3.482 1.00 98.00 99 LEU A O 1
ATOM 757 N N . MET A 1 100 ? -1.934 -13.936 3.980 1.00 98.06 100 MET A N 1
ATOM 758 C CA . MET A 1 100 ? -1.539 -13.910 5.392 1.00 98.06 100 MET A CA 1
ATOM 759 C C . MET A 1 100 ? -2.524 -14.637 6.321 1.00 98.06 100 MET A C 1
ATOM 761 O O . MET A 1 100 ? -2.264 -14.730 7.519 1.00 98.06 100 MET A O 1
ATOM 765 N N . GLY A 1 101 ? -3.661 -15.124 5.811 1.00 97.81 101 GLY A N 1
ATOM 766 C CA . GLY A 1 101 ? -4.700 -15.739 6.640 1.00 97.81 101 GLY A CA 1
ATOM 767 C C . GLY A 1 101 ? -5.408 -14.743 7.566 1.00 97.81 101 GLY A C 1
ATOM 768 O O . GLY A 1 101 ? -5.755 -15.095 8.692 1.00 97.81 101 GLY A O 1
ATOM 769 N N . LEU A 1 102 ? -5.611 -13.502 7.112 1.00 97.12 102 LEU A N 1
ATOM 770 C CA . LEU A 1 102 ? -6.305 -12.438 7.841 1.00 97.12 102 LEU A CA 1
ATOM 771 C C . LEU A 1 102 ? -7.741 -12.263 7.304 1.00 97.12 102 LEU A C 1
ATOM 773 O O . LEU A 1 102 ? -7.972 -11.423 6.426 1.00 97.12 102 LEU A O 1
ATOM 777 N N . PRO A 1 103 ? -8.725 -13.033 7.811 1.00 93.25 103 PRO A N 1
ATOM 778 C CA . PRO A 1 103 ? -10.077 -13.064 7.246 1.00 93.25 103 PRO A CA 1
ATOM 779 C C . PRO A 1 103 ? -10.820 -11.729 7.389 1.00 93.25 103 PRO A C 1
ATOM 781 O O . PRO A 1 103 ? -11.621 -11.378 6.525 1.00 93.25 103 PRO A O 1
ATOM 784 N N . ASP A 1 104 ? -10.500 -10.961 8.430 1.00 94.94 104 ASP A N 1
ATOM 785 C CA . ASP A 1 104 ? -11.185 -9.709 8.764 1.00 94.94 104 ASP A CA 1
ATOM 786 C C . ASP A 1 104 ? -10.469 -8.460 8.217 1.00 94.94 104 ASP A C 1
ATOM 788 O O . ASP A 1 104 ? -10.892 -7.337 8.483 1.00 94.94 104 ASP A O 1
ATOM 792 N N . ALA A 1 105 ? -9.379 -8.632 7.455 1.00 95.81 105 ALA A N 1
ATOM 793 C CA . ALA A 1 105 ? -8.575 -7.536 6.911 1.00 95.81 105 ALA A CA 1
ATOM 794 C C . ALA A 1 105 ? -8.709 -7.400 5.385 1.00 95.81 105 ALA A C 1
ATOM 796 O O . ALA A 1 105 ? -9.071 -8.343 4.673 1.00 95.81 105 ALA A O 1
ATOM 797 N N . GLY A 1 106 ? -8.384 -6.205 4.876 1.00 95.31 106 GLY A N 1
ATOM 798 C CA . GLY A 1 106 ? -8.254 -5.937 3.439 1.00 95.31 106 GLY A CA 1
ATOM 799 C C . GLY A 1 106 ? -9.565 -5.991 2.647 1.00 95.31 106 GLY A C 1
ATOM 800 O O . GLY A 1 106 ? -9.526 -6.118 1.422 1.00 95.31 106 GLY A O 1
ATOM 801 N N . ARG A 1 107 ? -10.722 -5.931 3.316 1.00 95.44 107 ARG A N 1
ATOM 802 C CA . ARG A 1 107 ? -12.052 -6.015 2.695 1.00 95.44 107 ARG A CA 1
ATOM 803 C C . ARG A 1 107 ? -13.090 -5.239 3.504 1.00 95.44 107 ARG A C 1
ATOM 805 O O . ARG A 1 107 ? -12.928 -5.048 4.702 1.00 95.44 107 ARG A O 1
ATOM 812 N N . ILE A 1 108 ? -14.162 -4.812 2.839 1.00 95.62 108 ILE A N 1
ATOM 813 C CA . ILE A 1 108 ? -15.273 -4.073 3.449 1.00 95.62 108 ILE A CA 1
ATOM 814 C C . ILE A 1 108 ? -16.530 -4.927 3.314 1.00 95.62 108 ILE A C 1
ATOM 816 O O . ILE A 1 108 ? -16.958 -5.221 2.198 1.00 95.62 108 ILE A O 1
ATOM 820 N N . ALA A 1 109 ? -17.116 -5.327 4.442 1.00 96.31 109 ALA A N 1
ATOM 821 C CA . ALA A 1 109 ? -18.365 -6.079 4.479 1.00 96.31 109 ALA A CA 1
ATOM 822 C C . ALA A 1 109 ? -19.102 -5.863 5.815 1.00 96.31 109 ALA A C 1
ATOM 824 O O . ALA A 1 109 ? -18.456 -5.589 6.830 1.00 96.31 109 ALA A O 1
ATOM 825 N N . PRO A 1 110 ? -20.442 -6.005 5.850 1.00 96.88 110 PRO A N 1
ATOM 826 C CA . PRO A 1 110 ? -21.189 -6.029 7.103 1.00 96.88 110 PRO A CA 1
ATOM 827 C C . PRO A 1 110 ? -20.656 -7.103 8.058 1.00 96.88 110 PRO A C 1
ATOM 829 O O . PRO A 1 110 ? -20.378 -8.224 7.641 1.00 96.88 110 PRO A O 1
ATOM 832 N N . GLY A 1 111 ? -20.539 -6.759 9.341 1.00 95.75 111 GLY A N 1
ATOM 833 C CA . GLY A 1 111 ? -20.019 -7.653 10.380 1.00 95.75 111 GLY A CA 1
ATOM 834 C C . GLY A 1 111 ? -18.500 -7.609 10.570 1.00 95.75 111 GLY A C 1
ATOM 835 O O . GLY A 1 111 ? -18.026 -8.100 11.589 1.00 95.75 111 GLY A O 1
ATOM 836 N N . LEU A 1 112 ? -17.748 -6.984 9.656 1.00 96.88 112 LEU A N 1
ATOM 837 C CA . LEU A 1 112 ? -16.307 -6.777 9.820 1.00 96.88 112 LEU A CA 1
ATOM 838 C C . LEU A 1 112 ? -15.989 -5.503 10.619 1.00 96.88 112 LEU A C 1
ATOM 840 O O . LEU A 1 112 ? -16.821 -4.589 10.681 1.00 96.88 112 LEU A O 1
ATOM 844 N N . PRO A 1 113 ? -14.783 -5.408 11.215 1.00 96.38 113 PRO A N 1
ATOM 845 C CA . PRO A 1 113 ? -14.306 -4.170 11.816 1.00 96.38 113 PRO A CA 1
ATOM 846 C C . PRO A 1 113 ? -14.375 -2.996 10.834 1.00 96.38 113 PRO A C 1
ATOM 848 O O . PRO A 1 113 ? -14.059 -3.129 9.653 1.00 96.38 113 PRO A O 1
ATOM 851 N N . ALA A 1 114 ? -14.750 -1.816 11.332 1.00 97.12 114 ALA A N 1
ATOM 852 C CA . ALA A 1 114 ? -14.764 -0.580 10.549 1.00 97.12 114 ALA A CA 1
ATOM 853 C C . ALA A 1 114 ? -13.342 0.003 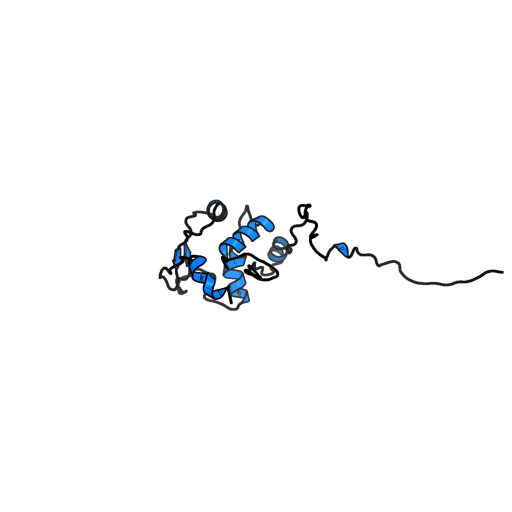10.396 1.00 97.12 114 ALA A C 1
ATOM 855 O O . ALA A 1 114 ? -13.052 1.107 10.863 1.00 97.12 114 ALA A O 1
ATOM 856 N N . ASP A 1 115 ? -12.461 -0.775 9.768 1.00 97.31 115 ASP A N 1
ATOM 857 C CA . ASP A 1 115 ? -11.073 -0.435 9.461 1.00 97.31 115 ASP A CA 1
ATOM 858 C C . ASP A 1 115 ? -10.967 -0.044 7.985 1.00 97.31 115 ASP A C 1
ATOM 860 O O . ASP A 1 115 ? -11.090 -0.891 7.098 1.00 97.31 115 ASP A O 1
ATOM 864 N N . LEU A 1 116 ? -10.791 1.245 7.700 1.00 96.31 116 LEU A N 1
ATOM 865 C CA . LEU A 1 116 ? -10.842 1.747 6.327 1.00 96.31 116 LEU A CA 1
ATOM 866 C C . LEU A 1 116 ? -10.060 3.047 6.146 1.00 96.31 116 LEU A C 1
ATOM 868 O O . LEU A 1 116 ? -9.832 3.800 7.091 1.00 96.31 116 LEU A O 1
ATOM 872 N N . ILE A 1 117 ? -9.678 3.311 4.899 1.00 96.38 117 ILE A N 1
ATOM 873 C CA . ILE A 1 117 ? -8.995 4.533 4.479 1.00 96.38 117 ILE A CA 1
ATOM 874 C C . ILE A 1 117 ? -9.947 5.324 3.582 1.00 96.38 117 ILE A C 1
ATOM 876 O O . ILE A 1 117 ? -10.442 4.800 2.583 1.00 96.38 117 ILE A O 1
ATOM 880 N N . LEU A 1 118 ? -10.200 6.583 3.937 1.00 96.31 118 LEU A N 1
ATOM 881 C CA . LEU A 1 118 ? -11.002 7.519 3.153 1.00 96.31 118 LEU A CA 1
ATOM 882 C C . LEU A 1 118 ? -10.079 8.509 2.447 1.00 96.31 118 LEU A C 1
ATOM 884 O O . LEU A 1 118 ? -9.384 9.288 3.098 1.00 96.31 118 LEU A O 1
ATOM 888 N N . CYS A 1 119 ? -10.114 8.507 1.118 1.00 96.62 119 CYS A N 1
ATOM 889 C CA . CYS A 1 119 ? -9.352 9.431 0.279 1.00 96.62 119 CYS A CA 1
ATOM 890 C C . CYS A 1 119 ? -10.281 10.480 -0.342 1.00 96.62 119 CYS A C 1
ATOM 892 O O . CYS A 1 119 ? -11.448 10.193 -0.622 1.00 96.62 119 CYS A O 1
ATOM 894 N N . LYS A 1 120 ? -9.766 11.682 -0.632 1.00 95.88 120 LYS A N 1
ATOM 895 C CA . LYS A 1 120 ? -10.526 12.738 -1.327 1.00 95.88 120 LYS A CA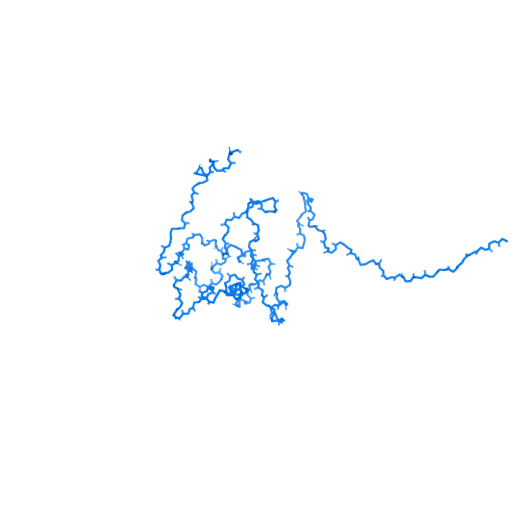 1
ATOM 896 C C . LYS A 1 120 ? -10.513 12.525 -2.844 1.00 95.88 120 LYS A C 1
ATOM 898 O O . LYS A 1 120 ? -10.096 13.391 -3.610 1.00 95.88 120 LYS A O 1
ATOM 903 N N . ALA A 1 121 ? -10.971 11.353 -3.270 1.00 95.69 121 ALA A N 1
ATOM 904 C CA . ALA A 1 121 ? -11.018 10.938 -4.664 1.00 95.69 121 ALA A CA 1
ATOM 905 C C . ALA A 1 121 ? -12.282 10.120 -4.941 1.00 95.69 121 ALA A C 1
ATOM 907 O O . ALA A 1 121 ? -12.707 9.309 -4.118 1.00 95.69 121 ALA A O 1
ATOM 908 N N . ARG A 1 122 ? -12.873 10.316 -6.120 1.00 94.38 122 ARG A N 1
ATOM 909 C CA . ARG A 1 122 ? -14.109 9.640 -6.553 1.00 94.38 122 ARG A CA 1
ATOM 910 C C . ARG A 1 122 ? -13.837 8.382 -7.373 1.00 94.38 122 ARG A C 1
ATOM 912 O O . ARG A 1 122 ? -14.694 7.510 -7.466 1.00 94.38 122 ARG A O 1
ATOM 919 N N . TYR A 1 123 ? -12.665 8.303 -7.997 1.00 92.12 123 TYR A N 1
ATOM 920 C CA . TYR A 1 123 ? -12.246 7.201 -8.862 1.00 92.12 123 TYR A CA 1
ATOM 921 C C . TYR A 1 123 ? -10.715 7.117 -8.940 1.00 92.12 123 TYR A C 1
ATOM 923 O O . TYR A 1 123 ? -10.011 8.048 -8.549 1.00 92.12 123 TYR A O 1
ATOM 931 N N . PHE A 1 124 ? -10.184 6.009 -9.471 1.00 93.69 124 PHE A N 1
ATOM 932 C CA . PHE A 1 124 ? -8.739 5.736 -9.486 1.00 93.69 124 PHE A CA 1
ATOM 933 C C . PHE A 1 124 ? -7.900 6.807 -10.185 1.00 93.69 124 PHE A C 1
ATOM 935 O O . PHE A 1 124 ? -6.815 7.119 -9.709 1.00 93.69 124 PHE A O 1
ATOM 942 N N . SER A 1 125 ? -8.395 7.413 -11.268 1.00 92.75 125 SER A N 1
ATOM 943 C CA . SER A 1 125 ? -7.674 8.516 -11.915 1.00 92.75 125 SER A CA 1
ATOM 944 C C . SER A 1 125 ? -7.469 9.712 -10.974 1.00 92.75 125 SER A C 1
ATOM 946 O O . SER A 1 125 ? -6.383 10.277 -10.978 1.00 92.75 125 SER A O 1
ATOM 948 N N . GLU A 1 126 ? -8.440 10.060 -10.120 1.00 94.75 126 GLU A N 1
ATOM 949 C CA . GLU A 1 126 ? -8.250 11.092 -9.088 1.00 94.75 126 GLU A CA 1
ATOM 950 C C . GLU A 1 126 ? -7.330 10.616 -7.963 1.00 94.75 126 GLU A C 1
ATOM 952 O O . GLU A 1 126 ? -6.426 11.348 -7.563 1.00 94.75 126 GLU A O 1
ATOM 957 N N . LEU A 1 127 ? -7.534 9.382 -7.490 1.00 95.38 127 LEU A N 1
ATOM 958 C CA . LEU A 1 127 ? -6.766 8.800 -6.387 1.00 95.38 127 LEU A CA 1
ATOM 959 C C . LEU A 1 127 ? -5.265 8.756 -6.701 1.00 95.38 127 LEU A C 1
ATOM 961 O O . LEU A 1 127 ? -4.445 9.085 -5.852 1.00 95.38 127 LEU A O 1
ATOM 965 N N . LEU A 1 128 ? -4.917 8.364 -7.928 1.00 94.44 128 LEU A N 1
ATOM 966 C CA . LEU A 1 128 ? -3.540 8.121 -8.368 1.00 94.44 128 LEU A CA 1
ATOM 967 C C . LEU A 1 128 ? -2.866 9.359 -8.987 1.00 94.44 128 LEU A C 1
ATOM 969 O O . LEU A 1 128 ? -1.669 9.322 -9.304 1.00 94.44 128 LEU A O 1
ATOM 973 N N . ALA A 1 129 ? -3.614 10.453 -9.173 1.00 93.88 129 ALA A N 1
ATOM 974 C CA . ALA A 1 129 ? -3.096 11.702 -9.733 1.00 93.88 129 ALA A CA 1
ATOM 975 C C . ALA A 1 129 ? -2.308 12.540 -8.719 1.00 93.88 129 ALA A C 1
ATOM 977 O O . ALA A 1 129 ? -1.473 13.350 -9.124 1.00 93.88 129 ALA A O 1
ATOM 978 N N . ARG A 1 130 ? -2.573 12.387 -7.415 1.00 93.44 130 ARG A N 1
ATOM 979 C CA . ARG A 1 130 ? -1.938 13.176 -6.348 1.00 93.44 130 ARG A CA 1
ATOM 980 C C . ARG A 1 130 ? -1.673 12.316 -5.113 1.00 93.44 130 ARG A C 1
ATOM 982 O O . ARG A 1 130 ? -2.493 11.442 -4.833 1.00 93.44 130 ARG A O 1
ATOM 989 N N . PRO A 1 131 ? -0.601 12.596 -4.348 1.00 92.69 131 PRO A N 1
ATOM 990 C CA . PRO A 1 131 ? -0.421 12.001 -3.028 1.00 92.69 131 PRO A CA 1
ATOM 991 C C . PRO A 1 131 ? -1.651 12.248 -2.149 1.00 92.69 131 PRO A C 1
ATOM 993 O O . PRO A 1 131 ? -2.158 13.367 -2.100 1.00 92.69 131 PRO A O 1
ATOM 996 N N . GLN A 1 132 ? -2.117 11.210 -1.455 1.00 93.69 132 GLN A N 1
ATOM 997 C CA . GLN A 1 132 ? -3.275 11.271 -0.554 1.00 93.69 132 GLN A CA 1
ATOM 998 C C . GLN A 1 132 ? -2.806 11.299 0.904 1.00 93.69 132 GLN A C 1
ATOM 1000 O O . GLN A 1 132 ? -3.206 10.469 1.723 1.00 93.69 132 GLN A O 1
ATOM 1005 N N . GLY A 1 133 ? -1.898 12.225 1.221 1.00 91.56 133 GLY A N 1
ATOM 1006 C CA . GLY A 1 133 ? -1.465 12.468 2.602 1.00 91.56 133 GLY A CA 1
ATOM 1007 C C . GLY A 1 133 ? -2.575 13.076 3.470 1.00 91.56 133 GLY A C 1
ATOM 1008 O O . GLY A 1 133 ? -2.506 13.023 4.688 1.00 91.56 133 GLY A O 1
ATOM 1009 N N . ASP A 1 134 ? -3.634 13.605 2.850 1.00 92.81 134 ASP A N 1
ATOM 1010 C CA . ASP A 1 134 ? -4.807 14.197 3.501 1.00 92.81 134 ASP A CA 1
ATOM 1011 C C . ASP A 1 134 ? -5.951 13.195 3.759 1.00 92.81 134 ASP A C 1
ATOM 1013 O O . ASP A 1 134 ? -7.084 13.599 4.048 1.00 92.81 134 ASP A O 1
ATOM 1017 N N . ARG A 1 135 ? -5.665 11.894 3.617 1.00 95.56 135 ARG A N 1
ATOM 1018 C CA . ARG A 1 135 ? -6.602 10.792 3.867 1.00 95.56 135 ARG A CA 1
ATOM 1019 C C . ARG A 1 135 ? -6.995 10.703 5.340 1.00 95.56 135 ARG A C 1
ATOM 1021 O O . ARG A 1 135 ? -6.209 10.999 6.232 1.00 95.56 135 ARG A O 1
ATOM 1028 N N . THR A 1 136 ? -8.195 10.198 5.603 1.00 97.50 136 THR A N 1
ATOM 1029 C CA . THR A 1 136 ? -8.606 9.793 6.954 1.00 97.50 136 THR A CA 1
ATOM 1030 C C . THR A 1 136 ? -8.426 8.291 7.108 1.00 97.50 136 THR A C 1
ATOM 1032 O O . THR A 1 136 ? -8.931 7.522 6.290 1.00 97.50 136 THR A O 1
ATOM 1035 N N . VAL A 1 137 ? -7.744 7.866 8.169 1.00 97.25 137 VAL A N 1
ATOM 1036 C CA . VAL A 1 137 ? -7.610 6.449 8.523 1.00 97.25 137 VAL A CA 1
ATOM 1037 C C . VAL A 1 137 ? -8.530 6.157 9.701 1.00 97.25 137 VAL A C 1
ATOM 1039 O O . VAL A 1 137 ? -8.417 6.789 10.750 1.00 97.25 137 VAL A O 1
ATOM 1042 N N . LEU A 1 138 ? -9.456 5.215 9.524 1.00 98.06 138 LEU A N 1
ATOM 1043 C CA . LEU A 1 138 ? -10.317 4.720 10.591 1.00 98.06 138 LEU A CA 1
ATOM 1044 C C . LEU A 1 138 ? -9.801 3.372 11.090 1.00 98.06 138 LEU A C 1
ATOM 1046 O O . LEU A 1 138 ? -9.542 2.467 10.295 1.00 98.06 138 LEU A O 1
ATOM 1050 N N . ARG A 1 139 ? -9.729 3.228 12.413 1.00 97.44 139 ARG A N 1
ATOM 1051 C CA . ARG A 1 139 ? -9.532 1.953 13.105 1.00 97.44 139 ARG A CA 1
ATOM 1052 C C . ARG A 1 139 ? -10.719 1.723 14.032 1.00 97.44 139 ARG A C 1
ATOM 1054 O O . ARG A 1 139 ? -11.020 2.572 14.870 1.00 97.44 139 ARG A O 1
ATOM 1061 N N . GLN A 1 140 ? -11.419 0.604 13.869 1.00 96.50 140 GLN A N 1
ATOM 1062 C CA . GLN A 1 140 ? -12.641 0.264 14.608 1.00 96.50 140 GLN A CA 1
ATOM 1063 C C . GLN A 1 140 ? -13.675 1.406 14.595 1.00 96.50 140 GLN A C 1
ATOM 1065 O O . GLN A 1 140 ? -14.309 1.715 15.605 1.00 96.50 140 GLN A O 1
ATOM 1070 N N . GLY A 1 141 ? -13.819 2.066 13.444 1.00 97.31 141 GLY A N 1
ATOM 1071 C CA . GLY A 1 141 ? -14.769 3.158 13.231 1.00 97.31 141 GLY A CA 1
ATOM 1072 C C . GLY A 1 141 ? -14.351 4.505 13.825 1.00 97.31 141 GLY A C 1
ATOM 1073 O O . GLY A 1 141 ? -15.143 5.444 13.781 1.00 97.31 141 GLY A O 1
ATOM 1074 N N . LYS A 1 142 ? -13.135 4.628 14.368 1.00 98.19 142 LYS A N 1
ATOM 1075 C CA . LYS A 1 142 ? -12.617 5.877 14.940 1.00 98.19 142 LYS A CA 1
ATOM 1076 C C . LYS A 1 142 ? -11.445 6.405 14.112 1.00 98.19 142 LYS A C 1
ATOM 1078 O O . LYS A 1 142 ? -10.566 5.610 13.778 1.00 98.19 142 LYS A O 1
ATOM 1083 N N . PRO A 1 143 ? -11.406 7.709 13.789 1.00 98.06 143 PRO A N 1
ATOM 1084 C CA . PRO A 1 143 ? -10.244 8.296 13.139 1.00 98.06 143 PRO A CA 1
ATOM 1085 C C . PRO A 1 143 ? -9.029 8.218 14.063 1.00 98.06 143 PRO A C 1
ATOM 1087 O O . PRO A 1 143 ? -9.153 8.445 15.268 1.00 98.06 143 PRO A O 1
ATOM 1090 N N . ILE A 1 144 ? -7.876 7.885 13.490 1.00 97.19 144 ILE A N 1
ATOM 1091 C CA . ILE A 1 144 ? -6.583 7.949 14.177 1.00 97.19 144 ILE A CA 1
ATOM 1092 C C . ILE A 1 144 ? -5.836 9.221 13.777 1.00 97.19 144 ILE A C 1
ATOM 1094 O O . ILE A 1 144 ? -6.103 9.793 12.719 1.00 97.19 144 ILE A O 1
ATOM 1098 N N . ASP A 1 145 ? -4.897 9.645 14.619 1.00 94.75 145 ASP A N 1
ATOM 1099 C CA . ASP A 1 145 ? -3.940 10.680 14.244 1.00 94.75 145 ASP A CA 1
ATOM 1100 C C . ASP A 1 145 ? -2.950 10.110 13.223 1.00 94.75 145 ASP A C 1
ATOM 1102 O O . ASP A 1 145 ? -2.374 9.039 13.424 1.00 94.75 145 ASP A O 1
ATOM 1106 N N . THR A 1 146 ? -2.802 10.811 12.106 1.00 92.12 146 THR A N 1
ATOM 1107 C CA . THR A 1 146 ? -1.894 10.457 11.009 1.00 92.12 146 THR A CA 1
ATOM 1108 C C . THR A 1 146 ? -0.787 11.492 10.836 1.00 92.12 146 THR A C 1
ATOM 1110 O O . THR A 1 146 ? -0.078 11.462 9.831 1.00 92.12 146 THR A O 1
ATOM 1113 N N . THR A 1 147 ? -0.665 12.437 11.769 1.00 90.81 147 THR A N 1
ATOM 1114 C CA . THR A 1 147 ? 0.386 13.452 11.762 1.00 90.81 147 THR A CA 1
ATOM 1115 C C . THR A 1 147 ? 1.726 12.771 12.006 1.00 90.81 147 THR A C 1
ATOM 1117 O O . THR A 1 147 ? 1.931 12.127 13.033 1.00 90.81 147 THR A O 1
ATOM 1120 N N . LEU A 1 148 ? 2.635 12.887 11.040 1.00 88.38 148 LEU A N 1
ATOM 1121 C CA . LEU A 1 148 ? 4.008 12.429 11.216 1.00 88.38 148 LEU A CA 1
ATOM 1122 C C . LEU A 1 148 ? 4.762 13.437 12.101 1.00 88.38 148 LEU A C 1
ATOM 1124 O O . LEU A 1 148 ? 4.522 14.639 11.957 1.00 88.38 148 LEU A O 1
ATOM 1128 N N . PRO A 1 149 ? 5.658 12.978 12.994 1.00 89.44 149 PRO A N 1
ATOM 1129 C CA . PRO A 1 149 ? 6.511 13.878 13.766 1.00 89.44 149 PRO A CA 1
ATOM 1130 C C . PRO A 1 149 ? 7.444 14.662 12.837 1.00 89.44 149 PRO A C 1
ATOM 1132 O O . PRO A 1 149 ? 7.814 14.172 11.763 1.00 89.44 149 PRO A O 1
ATOM 1135 N N . ASP A 1 150 ? 7.852 15.862 13.255 1.00 91.56 150 ASP A N 1
ATOM 1136 C CA . ASP A 1 150 ? 8.915 16.578 12.548 1.00 91.56 150 ASP A CA 1
ATOM 1137 C C . ASP A 1 150 ? 10.226 15.779 12.643 1.00 91.56 150 ASP A C 1
ATOM 1139 O O . ASP A 1 150 ? 10.500 15.122 13.649 1.00 91.56 150 ASP A O 1
ATOM 1143 N N . TYR A 1 151 ? 11.060 15.828 11.603 1.00 90.12 151 TYR A N 1
ATOM 1144 C CA . TYR A 1 151 ? 12.342 15.126 11.616 1.00 90.12 151 TYR A CA 1
ATOM 1145 C C . TYR A 1 151 ? 13.246 15.572 12.767 1.00 90.12 151 TYR A C 1
ATOM 1147 O O . TYR A 1 151 ? 13.964 14.730 13.302 1.00 90.12 151 TYR A O 1
ATOM 1155 N N . VAL A 1 152 ? 13.169 16.839 13.191 1.00 93.31 152 VAL A N 1
ATOM 1156 C CA . VAL A 1 152 ? 13.952 17.340 14.330 1.00 93.31 152 VAL A CA 1
ATOM 1157 C C . VAL A 1 152 ? 13.611 16.608 15.631 1.00 93.31 152 VAL A C 1
ATOM 1159 O O . VAL A 1 152 ? 14.476 16.407 16.478 1.00 93.31 152 VAL A O 1
ATOM 1162 N N . GLU A 1 153 ? 12.368 16.140 15.786 1.00 91.44 153 GLU A N 1
ATOM 1163 C CA . GLU A 1 153 ? 11.944 15.359 16.955 1.00 91.44 153 GLU A CA 1
ATOM 1164 C C . GLU A 1 153 ? 12.555 13.946 16.961 1.00 91.44 153 GLU A C 1
ATOM 1166 O O . GLU A 1 153 ? 12.505 13.249 17.975 1.00 91.44 153 GLU A O 1
ATOM 1171 N N . LEU A 1 154 ? 13.136 13.514 15.837 1.00 89.88 154 LEU A N 1
ATOM 1172 C CA . LEU A 1 154 ? 13.727 12.189 15.653 1.00 89.88 154 LEU A CA 1
ATOM 1173 C C . LEU A 1 154 ? 15.264 12.192 15.723 1.00 89.88 154 LEU A C 1
ATOM 1175 O O . LEU A 1 154 ? 15.856 11.110 15.708 1.00 89.88 154 LEU A O 1
ATOM 1179 N N . ASP A 1 155 ? 15.919 13.355 15.809 1.00 91.19 155 ASP A N 1
ATOM 1180 C CA . ASP A 1 155 ? 17.387 13.477 15.738 1.00 91.19 155 ASP A CA 1
ATOM 1181 C C . ASP A 1 155 ? 18.104 12.635 16.813 1.00 91.19 155 ASP A C 1
ATOM 1183 O O . ASP A 1 155 ? 19.061 11.912 16.513 1.00 91.19 155 ASP A O 1
ATOM 1187 N N . ASP A 1 156 ? 17.580 12.623 18.043 1.00 91.50 156 ASP A N 1
ATOM 1188 C CA . ASP A 1 156 ? 18.125 11.854 19.175 1.00 91.50 156 ASP A CA 1
ATOM 1189 C C . ASP A 1 156 ? 18.062 10.323 18.973 1.00 91.50 156 ASP A C 1
ATOM 1191 O O . ASP A 1 156 ? 18.747 9.557 19.665 1.00 91.50 156 ASP A O 1
ATOM 1195 N N . LEU A 1 157 ? 17.235 9.848 18.032 1.00 85.31 157 LEU A N 1
ATOM 1196 C CA . LEU A 1 157 ? 17.128 8.429 17.678 1.00 85.31 157 LEU A CA 1
ATOM 1197 C C . LEU A 1 157 ? 18.159 8.007 16.624 1.00 85.31 157 LEU A C 1
ATOM 1199 O O . LEU A 1 157 ? 18.481 6.820 16.550 1.00 85.31 157 LEU A O 1
ATOM 1203 N N . LEU A 1 158 ? 18.663 8.949 15.820 1.00 79.56 158 LEU A N 1
ATOM 1204 C CA . LEU A 1 158 ? 19.550 8.678 14.685 1.00 79.56 158 LEU A CA 1
ATOM 1205 C C . LEU A 1 158 ? 21.021 9.014 14.968 1.00 79.56 158 LEU A C 1
ATOM 1207 O O . LEU A 1 158 ? 21.899 8.390 14.378 1.00 79.56 158 LEU A O 1
ATOM 1211 N N . LEU A 1 159 ? 21.302 9.967 15.862 1.00 72.38 159 LEU A N 1
ATOM 1212 C CA . LEU A 1 159 ? 22.653 10.490 16.122 1.00 72.38 159 LEU A CA 1
ATOM 1213 C C . LEU A 1 159 ? 23.389 9.818 17.301 1.00 72.38 159 LEU A C 1
ATOM 1215 O O . LEU A 1 159 ? 24.156 10.478 18.003 1.00 72.38 159 LEU A O 1
ATOM 1219 N N . LYS A 1 160 ? 23.182 8.515 17.531 1.00 56.72 160 LYS A N 1
ATOM 1220 C CA . LYS A 1 160 ? 23.940 7.755 18.546 1.00 56.72 160 LYS A CA 1
ATOM 1221 C C . LYS A 1 160 ? 25.279 7.237 18.039 1.00 56.72 160 LYS A C 1
ATOM 1223 O O . LYS A 1 160 ? 25.315 6.699 16.912 1.00 56.72 160 LYS A O 1
#

pLDDT: mean 84.11, std 20.5, range [31.78, 98.19]

Radius of gyration: 23.76 Å; chains: 1; bounding box: 75×55×58 Å

Foldseek 3Di:
DDDDDDDDDDDDDDPPPPPPDDQDPPVPDDRPALPDDDVVVCVVVVHQAAWAPPDDCDPVDNHDDRPLLVRLLVCCVSNVCVVVVPVSLCNSAVRVCVVVVNPLTRDDDPPHFPWDKAFPDDDPCRSSVDDRLVIFTDGSNHTDDSDDDDVVVCCVVPVD

Secondary structure (DSSP, 8-state):
----------------GGGSS-----TT----------HHHHHHTT---------SSSSS-------HHHHHHHHHHHHT--SS-TTGGGGGTHHHHHHTT-TTSS---TTS---EEE-S-SSHHHHHHS--TT-EEEETTEEPP-PPPPGGGGHHHH--